Protein AF-A0A958PT67-F1 (afdb_monomer_lite)

pLDDT: mean 70.15, std 22.21, range [42.28, 98.25]

Sequence (138 aa):
MNYLVKLLKVFMGISMFLWILGCESKSDDQSYAYDYTYNGCATGRHEFSSLGGYCAGLKNHSLNNGCAEGLRQKAYEQNCGTDWSVSNVHDQYYDLASCDRRKTKTVLKSEVCNALKDSDTLCITAKDAQFASENCKY

Structure (mmCIF, N/CA/C/O backbone):
data_AF-A0A958PT67-F1
#
_entry.id   AF-A0A958PT67-F1
#
loop_
_atom_site.group_PDB
_atom_site.id
_atom_site.type_symbol
_atom_site.label_atom_id
_atom_site.label_alt_id
_atom_site.label_comp_id
_atom_site.label_asym_id
_atom_site.label_entity_id
_atom_site.label_seq_id
_atom_site.pdbx_PDB_ins_code
_atom_site.Cartn_x
_atom_site.Cartn_y
_atom_site.Cartn_z
_atom_site.occupancy
_atom_site.B_iso_or_equiv
_atom_site.auth_seq_id
_atom_site.auth_comp_id
_atom_site.auth_asym_id
_atom_site.auth_atom_id
_atom_site.pdbx_PDB_model_num
ATOM 1 N N . MET A 1 1 ? -67.312 -24.043 45.931 1.00 56.88 1 MET A N 1
ATOM 2 C CA . MET A 1 1 ? -66.820 -23.817 44.552 1.00 56.88 1 MET A CA 1
ATOM 3 C C . MET A 1 1 ? -66.091 -22.468 44.433 1.00 56.88 1 MET A C 1
ATOM 5 O O . MET A 1 1 ? -66.529 -21.643 43.657 1.00 56.88 1 MET A O 1
ATOM 9 N N . ASN A 1 2 ? -65.014 -22.195 45.192 1.00 53.53 2 ASN A N 1
ATOM 10 C CA . ASN A 1 2 ? -64.353 -20.866 45.161 1.00 53.53 2 ASN A CA 1
ATOM 11 C C . ASN A 1 2 ? -62.844 -20.887 45.501 1.00 53.53 2 ASN A C 1
ATOM 13 O O . ASN A 1 2 ? -62.318 -19.938 46.074 1.00 53.53 2 ASN A O 1
ATOM 17 N N . TYR A 1 3 ? -62.124 -21.957 45.148 1.00 52.00 3 TYR A N 1
ATOM 18 C CA . TYR A 1 3 ? -60.664 -22.030 45.362 1.00 52.00 3 TYR A CA 1
ATOM 19 C C . TYR A 1 3 ? -59.854 -22.198 44.070 1.00 52.00 3 TYR A C 1
ATOM 21 O O . TYR A 1 3 ? -58.650 -21.961 44.069 1.00 52.00 3 TYR A O 1
ATOM 29 N N . LEU A 1 4 ? -60.505 -22.509 42.944 1.00 48.88 4 LEU A N 1
ATOM 30 C CA . LEU A 1 4 ? -59.817 -22.828 41.688 1.00 48.88 4 LEU A CA 1
ATOM 31 C C . LEU A 1 4 ? -59.304 -21.597 40.913 1.00 48.88 4 LEU A C 1
ATOM 33 O O . LEU A 1 4 ? -58.508 -21.742 39.996 1.00 48.88 4 LEU A O 1
ATOM 37 N N . VAL A 1 5 ? -59.723 -20.380 41.281 1.00 50.06 5 VAL A N 1
ATOM 38 C CA . VAL A 1 5 ? -59.403 -19.152 40.519 1.00 50.06 5 VAL A CA 1
ATOM 39 C C . VAL A 1 5 ? -58.223 -18.368 41.112 1.00 50.06 5 VAL A C 1
ATOM 41 O O . VAL A 1 5 ? -57.684 -17.469 40.471 1.00 50.06 5 VAL A O 1
ATOM 44 N N . LYS A 1 6 ? -57.779 -18.696 42.335 1.00 49.44 6 LYS A N 1
ATOM 45 C CA . LYS A 1 6 ? -56.666 -17.984 42.993 1.00 49.44 6 LYS A CA 1
ATOM 46 C C . LYS A 1 6 ? -55.282 -18.541 42.650 1.00 49.44 6 LYS A C 1
ATOM 48 O O . LYS A 1 6 ? -54.307 -17.817 42.811 1.00 49.44 6 LYS A O 1
ATOM 53 N N . LEU A 1 7 ? -55.186 -19.763 42.121 1.00 50.50 7 LEU A N 1
ATOM 54 C CA . LEU A 1 7 ? -53.898 -20.360 41.739 1.00 50.50 7 LEU A CA 1
ATOM 55 C C . LEU A 1 7 ? -53.421 -19.969 40.327 1.00 50.50 7 LEU A C 1
ATOM 57 O O . LEU A 1 7 ? -52.259 -20.173 39.996 1.00 50.50 7 LEU A O 1
ATOM 61 N N . LEU A 1 8 ? -54.285 -19.360 39.507 1.00 43.44 8 LEU A N 1
ATOM 62 C CA . LEU A 1 8 ? -53.990 -19.016 38.108 1.00 43.44 8 LEU A CA 1
ATOM 63 C C . LEU A 1 8 ? -53.361 -17.619 37.923 1.00 43.44 8 LEU A C 1
ATOM 65 O O . LEU A 1 8 ? -53.264 -17.128 36.805 1.00 43.44 8 LEU A O 1
ATOM 69 N N . LYS A 1 9 ? -52.954 -16.939 39.002 1.00 45.34 9 LYS A N 1
ATOM 70 C CA . LYS A 1 9 ? -52.336 -15.597 38.924 1.00 45.34 9 LYS A CA 1
ATOM 71 C C . LYS A 1 9 ? -50.842 -15.561 39.249 1.00 45.34 9 LYS A C 1
ATOM 73 O O . LYS A 1 9 ? -50.233 -14.510 39.113 1.00 45.34 9 LYS A O 1
ATOM 78 N N . VAL A 1 10 ? -50.239 -16.686 39.639 1.00 51.28 10 VAL A N 1
ATOM 79 C CA . VAL A 1 10 ? -48.814 -16.736 40.031 1.00 51.28 10 VAL A CA 1
ATOM 80 C C . VAL A 1 10 ? -47.894 -17.134 38.865 1.00 51.28 10 VAL A C 1
ATOM 82 O O . VAL A 1 10 ? -46.702 -16.857 38.905 1.00 51.28 10 VAL A O 1
ATOM 85 N N . PHE A 1 11 ? -48.428 -17.697 37.776 1.00 47.84 11 PHE A N 1
ATOM 86 C CA . PHE A 1 11 ? -47.611 -18.159 36.643 1.00 47.84 11 PHE A CA 1
ATOM 87 C C . PHE A 1 11 ? -47.404 -17.141 35.508 1.00 47.84 11 PHE A C 1
ATOM 89 O O . PHE A 1 11 ? -46.629 -17.404 34.596 1.00 47.84 11 PHE A O 1
ATOM 96 N N . MET A 1 12 ? -48.009 -15.951 35.568 1.00 48.59 12 MET A N 1
ATOM 97 C CA . MET A 1 12 ? -47.778 -14.868 34.592 1.00 48.59 12 MET A CA 1
ATOM 98 C C . MET A 1 12 ? -46.711 -13.863 35.068 1.00 48.59 12 MET A C 1
ATOM 100 O O . MET A 1 12 ? -46.861 -12.660 34.884 1.00 48.59 12 MET A O 1
ATOM 104 N N . GLY A 1 13 ? -45.654 -14.338 35.736 1.00 48.62 13 GLY A N 1
ATOM 105 C CA . GLY A 1 13 ? -44.627 -13.478 36.345 1.00 48.62 13 GLY A CA 1
ATOM 106 C C . GLY A 1 13 ? -43.177 -13.782 35.960 1.00 48.62 13 GLY A C 1
ATOM 107 O O . GLY A 1 13 ? -42.285 -13.069 36.404 1.00 48.62 13 GLY A O 1
ATOM 108 N N . ILE A 1 14 ? -42.908 -14.822 35.164 1.00 51.44 14 ILE A N 1
ATOM 109 C CA . ILE A 1 14 ? -41.535 -15.232 34.815 1.00 51.44 14 ILE A CA 1
ATOM 110 C C . ILE A 1 14 ? -41.486 -15.636 33.338 1.00 51.44 14 ILE A C 1
ATOM 112 O O . ILE A 1 14 ? -41.311 -16.797 32.996 1.00 51.44 14 ILE A O 1
ATOM 116 N N . SER A 1 15 ? -41.715 -14.691 32.430 1.00 50.50 15 SER A N 1
ATOM 117 C CA . SER A 1 15 ? -41.444 -14.913 31.001 1.00 50.50 15 SER A CA 1
ATOM 118 C C . SER A 1 15 ? -41.164 -13.595 30.283 1.00 50.50 15 SER A C 1
ATOM 120 O O . SER A 1 15 ? -41.737 -13.303 29.237 1.00 50.50 15 SER 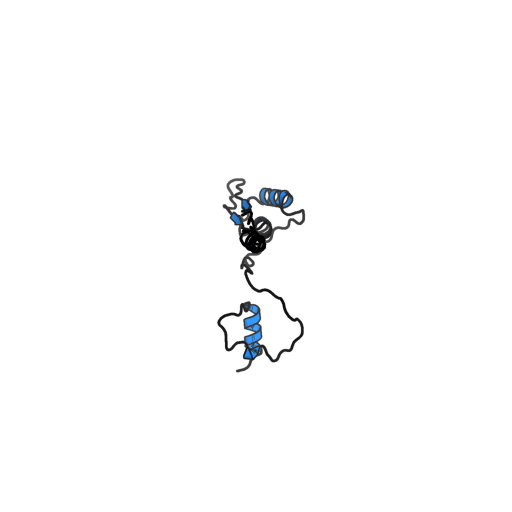A O 1
ATOM 122 N N . MET A 1 16 ? -40.323 -12.748 30.877 1.00 57.69 16 MET A N 1
ATOM 123 C CA . MET A 1 16 ? -39.883 -11.510 30.223 1.00 57.69 16 MET A CA 1
ATOM 124 C C . MET A 1 16 ? -38.458 -11.094 30.610 1.00 57.69 16 MET A C 1
ATOM 126 O O . MET A 1 16 ? -38.103 -9.925 30.560 1.00 57.69 16 MET A O 1
ATOM 130 N N . PHE A 1 17 ? -37.627 -12.065 30.981 1.00 57.50 17 PHE A N 1
ATOM 131 C CA . PHE A 1 17 ? -36.189 -11.892 31.152 1.00 57.50 17 PHE A CA 1
ATOM 132 C C . PHE A 1 17 ? -35.513 -12.969 30.320 1.00 57.50 17 PHE A C 1
ATOM 134 O O . PHE A 1 17 ? -35.444 -14.103 30.765 1.00 57.50 17 PHE A O 1
ATOM 141 N N . LEU A 1 18 ? -35.137 -12.624 29.090 1.00 52.62 18 LEU A N 1
ATOM 142 C CA . LEU A 1 18 ? -33.978 -13.120 28.333 1.00 52.62 18 LEU A CA 1
ATOM 143 C C . LEU A 1 18 ? -34.103 -12.605 26.884 1.00 52.62 18 LEU A C 1
ATOM 145 O O . LEU A 1 18 ? -34.125 -13.361 25.918 1.00 52.62 18 LEU A O 1
ATOM 149 N N . TRP A 1 19 ? -34.164 -11.280 26.715 1.00 49.31 19 TRP A N 1
ATOM 150 C CA . TRP A 1 19 ? -33.626 -10.695 25.487 1.00 49.31 19 TRP A CA 1
ATOM 151 C C . TRP A 1 19 ? -32.120 -10.698 25.674 1.00 49.31 19 TRP A C 1
ATOM 153 O O . TRP A 1 19 ? -31.528 -9.785 26.247 1.00 49.31 19 TRP A O 1
ATOM 163 N N . ILE A 1 20 ? -31.542 -11.841 25.314 1.00 57.44 20 ILE A N 1
ATOM 164 C CA . ILE A 1 20 ? -30.110 -12.024 25.187 1.00 57.44 20 ILE A CA 1
ATOM 165 C C . ILE A 1 20 ? -29.617 -10.874 24.315 1.00 57.44 20 ILE A C 1
ATOM 167 O O . ILE A 1 20 ? -30.091 -10.675 23.197 1.00 57.44 20 ILE A O 1
ATOM 171 N N . LEU A 1 21 ? -28.689 -10.111 24.885 1.00 61.56 21 LEU A N 1
ATOM 172 C CA . LEU A 1 21 ? -27.821 -9.155 24.218 1.00 61.56 21 LEU A CA 1
ATOM 173 C C . LEU A 1 21 ? -27.011 -9.896 23.142 1.00 61.56 21 LEU A C 1
ATOM 175 O O . LEU A 1 21 ? -25.837 -10.199 23.323 1.00 61.56 21 LEU A O 1
ATOM 179 N N . GLY A 1 22 ? -27.657 -10.226 22.028 1.00 57.38 22 GLY A N 1
ATOM 180 C CA . GLY A 1 22 ? -26.998 -10.614 20.795 1.00 57.38 22 GLY A CA 1
ATOM 181 C C . GLY A 1 22 ? -26.466 -9.352 20.142 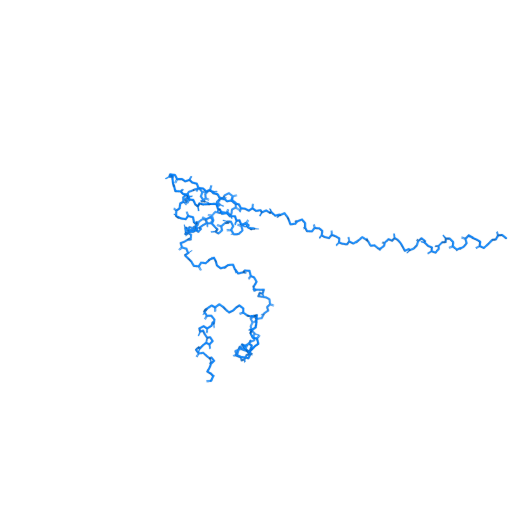1.00 57.38 22 GLY A C 1
ATOM 182 O O . GLY A 1 22 ? -27.098 -8.805 19.242 1.00 57.38 22 GLY A O 1
ATOM 183 N N . CYS A 1 23 ? -25.327 -8.858 20.627 1.00 59.28 23 CYS A N 1
ATOM 184 C CA . CYS A 1 23 ? -24.505 -7.958 19.834 1.00 59.28 23 CYS A CA 1
ATOM 185 C C . CYS A 1 23 ? -23.936 -8.811 18.693 1.00 59.28 23 CYS A C 1
ATOM 187 O O . CYS A 1 23 ? -22.868 -9.406 18.812 1.00 59.28 23 CYS A O 1
ATOM 189 N N . GLU A 1 24 ? -24.721 -8.976 17.628 1.00 53.19 24 GLU A N 1
ATOM 190 C CA . GLU A 1 24 ? -24.246 -9.529 16.369 1.00 53.19 24 GLU A CA 1
ATOM 191 C C . GLU A 1 24 ? -23.336 -8.466 15.764 1.00 53.19 24 GLU A C 1
ATOM 193 O O . GLU A 1 24 ? -23.775 -7.571 15.040 1.00 53.19 24 GLU A O 1
ATOM 198 N N . SER A 1 25 ? -22.062 -8.516 16.148 1.00 57.00 25 SER A N 1
ATOM 199 C CA . SER A 1 25 ? -20.998 -7.828 15.439 1.00 57.00 25 SER A CA 1
ATOM 200 C C . SER A 1 25 ? -20.992 -8.403 14.030 1.00 57.00 25 SER A C 1
ATOM 202 O O . SER A 1 25 ? -20.349 -9.418 13.776 1.00 57.00 25 SER A O 1
ATOM 204 N N . LYS A 1 26 ? -21.753 -7.789 13.120 1.00 53.81 26 LYS A N 1
ATOM 205 C CA . LYS A 1 26 ? -21.518 -7.932 11.689 1.00 53.81 26 LYS A CA 1
ATOM 206 C C . LYS A 1 26 ? -20.108 -7.402 11.468 1.00 53.81 26 LYS A C 1
ATOM 208 O O . LYS A 1 26 ? -19.897 -6.196 11.374 1.00 53.81 26 LYS A O 1
ATOM 213 N N . SER A 1 27 ? -19.129 -8.301 11.524 1.00 57.75 27 SER A N 1
ATOM 214 C CA . SER A 1 27 ? -17.834 -8.061 10.921 1.00 57.75 27 SER A CA 1
ATOM 215 C C . SER A 1 27 ? -18.130 -7.959 9.437 1.00 57.75 27 SER A C 1
ATOM 217 O O . SER A 1 27 ? -18.229 -8.965 8.737 1.00 57.75 27 SER A O 1
ATOM 219 N N . ASP A 1 28 ? -18.399 -6.739 8.979 1.00 59.72 28 ASP A N 1
ATOM 220 C CA . ASP A 1 28 ? -18.290 -6.436 7.569 1.00 59.72 28 ASP A CA 1
ATOM 221 C C . ASP A 1 28 ? -16.831 -6.743 7.231 1.00 59.72 28 ASP A C 1
ATOM 223 O O . ASP A 1 28 ? -15.940 -5.949 7.539 1.00 59.72 28 ASP A O 1
ATOM 227 N N . ASP A 1 29 ? -16.586 -7.942 6.697 1.00 68.62 29 ASP A N 1
ATOM 228 C CA . ASP A 1 29 ? -15.303 -8.375 6.149 1.00 68.62 29 ASP A CA 1
ATOM 229 C C . ASP A 1 29 ? -15.025 -7.513 4.911 1.00 68.62 29 ASP A C 1
ATOM 231 O O . ASP A 1 29 ? -15.115 -7.945 3.760 1.00 68.62 29 ASP A O 1
ATOM 235 N N . GLN A 1 30 ? -14.750 -6.230 5.143 1.00 72.62 30 GLN A N 1
ATOM 236 C CA . GLN A 1 30 ? -14.288 -5.308 4.128 1.00 72.62 30 GLN A CA 1
ATOM 237 C C . GLN A 1 30 ? -12.853 -5.701 3.808 1.00 72.62 30 GLN A C 1
ATOM 239 O O . GLN A 1 30 ? -11.894 -5.266 4.443 1.00 72.62 30 GLN A O 1
ATOM 244 N N . SER A 1 31 ? -12.728 -6.586 2.826 1.00 86.19 31 SER A N 1
ATOM 245 C CA . SER A 1 31 ? -11.456 -6.885 2.193 1.00 86.19 31 SER A CA 1
ATOM 246 C C . SER A 1 31 ? -11.124 -5.768 1.206 1.00 86.19 31 SER A C 1
ATOM 248 O O . SER A 1 31 ? -11.924 -5.395 0.348 1.00 86.19 31 SER A O 1
ATOM 250 N N . TYR A 1 32 ? -9.928 -5.209 1.346 1.00 94.88 32 TYR A N 1
ATOM 251 C CA . TYR A 1 32 ? -9.379 -4.226 0.423 1.00 94.88 32 TYR A CA 1
ATOM 252 C C . TYR A 1 32 ? -8.370 -4.932 -0.464 1.00 94.88 32 TYR A C 1
ATOM 254 O O . TYR A 1 32 ? -7.481 -5.613 0.041 1.00 94.88 32 TYR A O 1
ATOM 262 N N . ALA A 1 33 ? -8.476 -4.771 -1.776 1.00 96.75 33 ALA A N 1
ATOM 263 C CA . ALA A 1 33 ? -7.573 -5.433 -2.703 1.00 96.75 33 ALA A CA 1
ATOM 264 C C . ALA A 1 33 ? -7.213 -4.530 -3.876 1.00 96.75 33 ALA A C 1
ATOM 266 O O . ALA A 1 33 ? -8.005 -3.678 -4.282 1.00 96.75 33 ALA A O 1
ATOM 267 N N . TYR A 1 34 ? -6.028 -4.740 -4.442 1.00 97.81 34 TYR A N 1
ATOM 268 C CA . TYR A 1 34 ? -5.642 -4.122 -5.703 1.00 97.81 34 TYR A CA 1
ATOM 269 C C . TYR A 1 34 ? -4.703 -5.022 -6.508 1.00 97.81 34 TYR A C 1
ATOM 271 O O . TYR A 1 34 ? -3.975 -5.845 -5.958 1.00 97.81 34 TYR A O 1
ATOM 279 N N . ASP A 1 35 ? -4.725 -4.831 -7.823 1.00 98.19 35 ASP A N 1
ATOM 280 C CA . ASP A 1 35 ? -3.767 -5.391 -8.773 1.00 98.19 35 ASP A CA 1
ATOM 281 C C . ASP A 1 35 ? -3.644 -4.403 -9.938 1.00 98.19 35 ASP A C 1
ATOM 283 O O . ASP A 1 35 ? -4.586 -4.218 -10.714 1.00 98.19 35 ASP A O 1
ATOM 287 N N . TYR A 1 36 ? -2.520 -3.690 -10.012 1.00 98.19 36 TYR A N 1
ATOM 288 C CA . TYR A 1 36 ? -2.289 -2.678 -11.035 1.00 98.19 36 TYR A CA 1
ATOM 289 C C . TYR A 1 36 ? -1.213 -3.133 -12.006 1.00 98.19 36 TYR A C 1
ATOM 291 O O . TYR A 1 36 ? -0.141 -3.591 -11.614 1.00 98.19 36 TYR A O 1
ATOM 299 N N . THR A 1 37 ? -1.467 -2.904 -13.291 1.00 98.25 37 THR A N 1
ATOM 300 C CA . THR A 1 37 ? -0.485 -3.101 -14.356 1.00 98.25 37 THR A CA 1
ATOM 301 C C . THR A 1 37 ? -0.365 -1.829 -15.182 1.00 98.25 37 THR A C 1
ATOM 303 O O . THR A 1 37 ? -1.365 -1.264 -15.621 1.00 98.25 37 THR A O 1
ATOM 306 N N . TYR A 1 38 ? 0.866 -1.374 -15.404 1.00 96.88 38 TYR A N 1
ATOM 307 C CA . TYR A 1 38 ? 1.162 -0.212 -16.237 1.00 96.88 38 TYR A CA 1
ATOM 308 C C . TYR A 1 38 ? 2.407 -0.476 -17.083 1.00 96.88 38 TYR A C 1
ATOM 310 O O . TYR A 1 38 ? 3.454 -0.828 -16.547 1.00 96.88 38 TYR A O 1
ATOM 318 N N . ASN A 1 39 ? 2.293 -0.319 -18.406 1.00 96.69 39 ASN A N 1
ATOM 319 C CA . ASN A 1 39 ? 3.377 -0.556 -19.371 1.00 96.69 39 ASN A CA 1
ATOM 320 C C . ASN A 1 39 ? 4.084 -1.917 -19.202 1.00 96.69 39 ASN A C 1
ATOM 322 O O . ASN A 1 39 ? 5.303 -2.008 -19.303 1.00 96.69 39 ASN A O 1
ATOM 326 N N . GLY A 1 40 ? 3.323 -2.975 -18.906 1.00 96.94 40 GLY A N 1
ATOM 327 C CA . GLY A 1 40 ? 3.866 -4.322 -18.687 1.00 96.94 40 GLY A CA 1
ATOM 328 C C . GLY A 1 40 ? 4.524 -4.548 -17.318 1.00 96.94 40 GLY A C 1
ATOM 329 O O . GLY A 1 40 ? 4.978 -5.653 -17.050 1.00 96.94 40 GLY A O 1
ATOM 330 N N . CYS A 1 41 ? 4.550 -3.541 -16.441 1.00 97.56 41 CYS A N 1
ATOM 331 C CA . CYS A 1 41 ? 4.996 -3.653 -15.052 1.00 97.56 41 CYS A CA 1
ATOM 332 C C . CYS A 1 41 ? 3.774 -3.876 -14.149 1.00 97.56 41 CYS A C 1
ATOM 334 O O . CYS A 1 41 ? 2.875 -3.028 -14.129 1.00 97.56 41 CYS A O 1
ATOM 336 N N . ALA A 1 42 ? 3.734 -4.986 -13.411 1.00 98.00 42 ALA A N 1
ATOM 337 C CA . ALA A 1 42 ? 2.625 -5.343 -12.527 1.00 98.00 42 ALA A CA 1
ATOM 338 C C . ALA A 1 42 ? 3.014 -5.239 -11.045 1.00 98.00 42 ALA A C 1
ATOM 340 O O . ALA A 1 42 ? 4.096 -5.666 -10.636 1.00 98.00 42 ALA A O 1
ATOM 341 N N . THR A 1 43 ? 2.106 -4.715 -10.221 1.00 97.44 43 THR A N 1
ATOM 342 C CA . THR A 1 43 ? 2.268 -4.716 -8.759 1.00 97.44 43 THR A CA 1
ATOM 343 C C . THR A 1 43 ? 2.083 -6.105 -8.161 1.00 97.44 43 THR A C 1
ATOM 345 O O . THR A 1 43 ? 2.598 -6.366 -7.079 1.00 97.44 43 THR A O 1
ATOM 348 N N . GLY A 1 44 ? 1.341 -6.976 -8.851 1.00 97.62 44 GLY A N 1
ATOM 349 C CA . GLY A 1 44 ? 0.768 -8.191 -8.282 1.00 97.62 44 GLY A CA 1
ATOM 350 C C . GLY A 1 44 ? -0.526 -7.898 -7.520 1.00 97.62 44 GLY A C 1
ATOM 351 O O . GLY A 1 44 ? -0.835 -6.738 -7.221 1.00 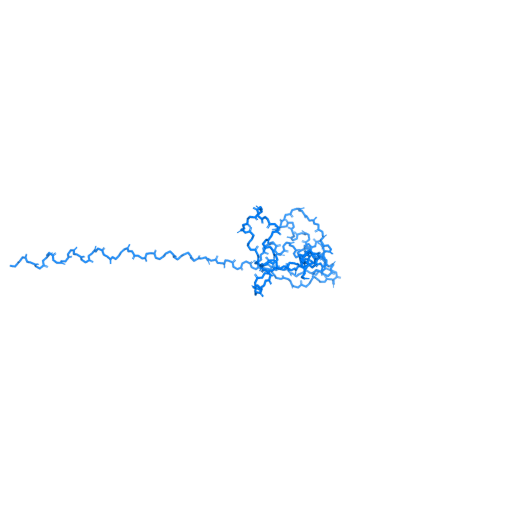97.62 44 GLY A O 1
ATOM 352 N N . ARG A 1 45 ? -1.267 -8.968 -7.214 1.00 97.50 45 ARG A N 1
ATOM 353 C CA . ARG A 1 45 ? -2.492 -8.919 -6.416 1.00 97.50 45 ARG A CA 1
ATOM 354 C C . ARG A 1 45 ? -2.152 -8.863 -4.931 1.00 97.50 45 ARG A C 1
ATOM 356 O O . ARG A 1 45 ? -1.520 -9.780 -4.413 1.00 97.50 45 ARG A O 1
ATOM 363 N N . HIS A 1 46 ? -2.637 -7.825 -4.261 1.00 96.50 46 HIS A N 1
ATOM 364 C CA . HIS A 1 46 ? -2.494 -7.631 -2.819 1.00 96.50 46 HIS A CA 1
ATOM 365 C C . HIS A 1 46 ? -3.867 -7.526 -2.169 1.00 96.50 46 HIS A C 1
ATOM 367 O O . HIS A 1 46 ? -4.745 -6.846 -2.700 1.00 96.50 46 HIS A O 1
ATOM 373 N N . GLU A 1 47 ? -4.042 -8.182 -1.024 1.00 96.12 47 GLU A N 1
ATOM 374 C CA . GLU A 1 47 ? -5.287 -8.202 -0.253 1.00 96.12 47 GLU A CA 1
ATOM 375 C C . GLU A 1 47 ? -5.004 -7.833 1.205 1.00 96.12 47 GLU A C 1
ATOM 377 O O . GLU A 1 47 ? -4.006 -8.257 1.787 1.00 96.12 47 GLU A O 1
ATOM 382 N N . PHE A 1 48 ? -5.887 -7.034 1.794 1.00 93.44 48 PHE A N 1
ATOM 383 C CA . PHE A 1 48 ? -5.742 -6.497 3.138 1.00 93.44 48 PHE A CA 1
ATOM 384 C C . PHE A 1 48 ? -7.069 -6.584 3.883 1.00 93.44 48 PHE A C 1
ATOM 386 O O . PHE A 1 48 ? -8.130 -6.280 3.340 1.00 93.44 48 PHE A O 1
ATOM 393 N N . SER A 1 49 ? -6.993 -6.927 5.165 1.00 89.94 49 SER A N 1
ATOM 394 C CA . SER A 1 49 ? -8.133 -6.954 6.089 1.00 89.94 49 SER A CA 1
ATOM 395 C C . SER A 1 49 ? -8.488 -5.579 6.662 1.00 89.94 49 SER A C 1
ATOM 397 O O . SER A 1 49 ? -9.443 -5.447 7.421 1.00 89.94 49 SER A O 1
ATOM 399 N N . SER A 1 50 ? -7.696 -4.546 6.359 1.00 90.56 50 SER A N 1
ATOM 400 C CA . SER A 1 50 ? -7.908 -3.199 6.883 1.00 90.56 50 SER A CA 1
ATOM 401 C C . SER A 1 50 ? -7.506 -2.126 5.882 1.00 90.56 50 SER A C 1
ATOM 403 O O . SER A 1 50 ? -6.546 -2.285 5.121 1.00 90.56 50 SER A O 1
ATOM 405 N N . LEU A 1 51 ? -8.197 -0.986 5.957 1.00 93.19 51 LEU A N 1
ATOM 406 C CA . LEU A 1 51 ? -7.878 0.195 5.160 1.00 93.19 51 LEU A CA 1
ATOM 407 C C . LEU A 1 51 ? -6.443 0.675 5.423 1.00 93.19 51 LEU A C 1
ATOM 409 O O . LEU A 1 51 ? -5.727 1.015 4.490 1.00 93.19 51 LEU A O 1
ATOM 413 N N . GLY A 1 52 ? -5.988 0.641 6.681 1.00 93.56 52 GLY A N 1
ATOM 414 C CA . GLY A 1 52 ? -4.617 1.014 7.039 1.00 93.56 52 GLY A CA 1
ATOM 415 C C . GLY A 1 52 ? -3.566 0.147 6.337 1.00 93.56 52 GLY A C 1
ATOM 416 O O . GLY A 1 52 ? -2.604 0.682 5.785 1.00 93.56 52 GLY A O 1
ATOM 417 N N . GLY A 1 53 ? -3.784 -1.173 6.294 1.00 93.50 53 GLY A N 1
ATOM 418 C CA . GLY A 1 53 ? -2.927 -2.108 5.561 1.00 93.50 53 GLY A CA 1
ATOM 419 C C . GLY A 1 53 ? -2.923 -1.835 4.058 1.00 93.50 53 GLY A C 1
ATOM 420 O O . GLY A 1 53 ? -1.854 -1.742 3.461 1.00 93.50 53 GLY A O 1
ATOM 421 N N . TYR A 1 54 ? -4.099 -1.609 3.471 1.00 96.56 54 TYR A N 1
ATOM 422 C CA . TYR A 1 54 ? -4.242 -1.244 2.060 1.00 96.56 54 TYR A CA 1
ATOM 423 C C . TYR A 1 54 ? -3.481 0.041 1.709 1.00 96.56 54 TYR A C 1
ATOM 425 O O . TYR A 1 54 ? -2.678 0.064 0.777 1.00 96.56 54 TYR A O 1
ATOM 433 N N . CYS A 1 55 ? -3.667 1.097 2.499 1.00 97.00 55 CYS A N 1
ATOM 434 C CA . CYS A 1 55 ? -3.016 2.387 2.305 1.00 97.00 55 CYS A CA 1
ATOM 435 C C . CYS A 1 55 ? -1.488 2.302 2.452 1.00 97.00 55 CYS A C 1
ATOM 437 O O . CYS A 1 55 ? -0.757 2.907 1.664 1.00 97.00 55 CYS A O 1
ATOM 439 N N . ALA A 1 56 ? -0.991 1.526 3.421 1.00 95.75 56 ALA A N 1
ATOM 440 C CA . ALA A 1 56 ? 0.439 1.259 3.574 1.00 95.75 56 ALA A CA 1
ATOM 441 C C . ALA A 1 56 ? 0.993 0.436 2.399 1.00 95.75 56 ALA A C 1
ATOM 443 O O . ALA A 1 56 ? 2.056 0.759 1.864 1.00 95.75 56 ALA A O 1
ATOM 444 N N . GLY A 1 57 ? 0.244 -0.576 1.955 1.00 95.88 57 GLY A N 1
ATOM 445 C CA . GLY A 1 57 ? 0.570 -1.399 0.795 1.00 95.88 57 GLY A CA 1
ATOM 446 C C . GLY A 1 57 ? 0.727 -0.564 -0.471 1.00 95.88 57 GLY A C 1
ATOM 447 O O . GLY A 1 57 ? 1.743 -0.678 -1.152 1.00 95.88 57 GLY A O 1
ATOM 448 N N . LEU A 1 58 ? -0.197 0.369 -0.728 1.00 97.62 58 LEU A N 1
ATOM 449 C CA . LEU A 1 58 ? -0.108 1.288 -1.864 1.00 97.62 58 LEU A CA 1
ATOM 450 C C . LEU A 1 58 ? 1.176 2.128 -1.851 1.00 97.62 58 LEU A C 1
ATOM 452 O O . LEU A 1 58 ? 1.766 2.310 -2.914 1.00 97.62 58 LEU A O 1
ATOM 456 N N . LYS A 1 59 ? 1.643 2.621 -0.693 1.00 96.75 59 LYS A N 1
ATOM 457 C CA . LYS A 1 59 ? 2.882 3.423 -0.592 1.00 96.75 59 LYS A CA 1
ATOM 458 C C . LYS A 1 59 ? 4.162 2.587 -0.729 1.00 96.75 59 LYS A C 1
ATOM 460 O O . LYS A 1 59 ? 5.206 3.136 -1.085 1.00 96.75 59 LYS A O 1
ATOM 465 N N . ASN A 1 60 ? 4.105 1.279 -0.470 1.00 95.94 60 ASN A N 1
ATOM 466 C CA . ASN A 1 60 ? 5.283 0.416 -0.395 1.00 95.94 60 ASN A CA 1
ATOM 467 C C . ASN A 1 60 ? 5.889 0.125 -1.777 1.00 95.94 60 ASN A C 1
ATOM 469 O O . ASN A 1 60 ? 5.350 -0.653 -2.560 1.00 95.94 60 ASN A O 1
ATOM 473 N N . HIS A 1 61 ? 7.041 0.723 -2.083 1.00 95.00 61 HIS A N 1
ATOM 474 C CA . HIS A 1 61 ? 7.687 0.553 -3.386 1.00 95.00 61 HIS A CA 1
ATOM 475 C C . HIS A 1 61 ? 8.108 -0.899 -3.648 1.00 95.00 61 HIS A C 1
ATOM 477 O O . HIS A 1 61 ? 7.899 -1.410 -4.746 1.00 95.00 61 HIS A O 1
ATOM 483 N N . SER A 1 62 ? 8.652 -1.572 -2.628 1.00 94.44 62 SER A N 1
ATOM 484 C CA . SER A 1 62 ? 9.147 -2.947 -2.736 1.00 94.44 62 SER A CA 1
ATOM 485 C C . SER A 1 62 ? 8.010 -3.946 -2.936 1.00 94.44 62 SER A C 1
ATOM 487 O O . SER A 1 62 ? 8.115 -4.807 -3.801 1.00 94.44 62 SER A O 1
ATOM 489 N N . LEU A 1 63 ? 6.911 -3.809 -2.183 1.00 95.44 63 LEU A N 1
ATOM 490 C CA . LEU A 1 63 ? 5.723 -4.666 -2.308 1.00 95.44 63 LEU A CA 1
ATOM 491 C C . LEU A 1 63 ? 5.118 -4.597 -3.716 1.00 95.44 63 LEU A C 1
ATOM 493 O O . LEU A 1 63 ? 4.582 -5.573 -4.226 1.00 95.44 63 LEU A O 1
ATOM 497 N N . ASN A 1 64 ? 5.223 -3.427 -4.344 1.00 96.56 64 ASN A N 1
ATOM 498 C CA . ASN A 1 64 ? 4.661 -3.148 -5.657 1.00 96.56 64 ASN A CA 1
ATOM 499 C C . ASN A 1 64 ? 5.658 -3.336 -6.807 1.00 96.56 64 ASN A C 1
ATOM 501 O O . ASN A 1 64 ? 5.362 -2.902 -7.919 1.00 96.56 64 ASN A O 1
ATOM 505 N N . ASN A 1 65 ? 6.831 -3.930 -6.559 1.00 95.19 65 ASN A N 1
ATOM 506 C CA . ASN A 1 65 ? 7.898 -4.134 -7.551 1.00 95.19 65 ASN A CA 1
ATOM 507 C C . ASN A 1 65 ? 8.355 -2.837 -8.251 1.00 95.19 65 ASN A C 1
ATOM 509 O O . ASN A 1 65 ? 8.779 -2.856 -9.403 1.00 95.19 65 ASN A O 1
ATOM 513 N N . GLY A 1 66 ? 8.192 -1.686 -7.593 1.00 94.88 66 GLY A N 1
ATOM 514 C CA . GLY A 1 66 ? 8.396 -0.368 -8.194 1.00 94.88 66 GLY A CA 1
ATOM 515 C C . GLY A 1 66 ? 7.436 -0.015 -9.339 1.00 94.88 66 GLY A C 1
ATOM 516 O O . GLY A 1 66 ? 7.633 0.983 -10.028 1.00 94.88 66 GLY A O 1
ATOM 517 N N . CYS A 1 67 ? 6.371 -0.793 -9.540 1.00 97.25 67 CYS A N 1
ATOM 518 C CA . CYS A 1 67 ? 5.427 -0.629 -10.637 1.00 97.25 67 CYS A CA 1
ATOM 519 C C . CYS A 1 67 ? 4.274 0.331 -10.304 1.00 97.25 67 CYS A C 1
ATOM 521 O O . CYS A 1 67 ? 3.949 0.603 -9.142 1.00 97.25 67 CYS A O 1
ATOM 523 N N . ALA A 1 68 ? 3.622 0.810 -11.370 1.00 97.50 68 ALA A N 1
ATOM 524 C CA . ALA A 1 68 ? 2.310 1.461 -11.357 1.00 97.50 68 ALA A CA 1
ATOM 525 C C . ALA A 1 68 ? 2.133 2.597 -10.324 1.00 97.50 68 ALA A C 1
ATOM 527 O O . ALA A 1 68 ? 1.045 2.778 -9.780 1.00 97.50 68 ALA A O 1
ATOM 528 N N . GLU A 1 69 ? 3.180 3.383 -10.054 1.00 97.25 69 GLU A N 1
ATOM 529 C CA . GLU A 1 69 ? 3.168 4.403 -8.994 1.00 97.25 69 GLU A CA 1
ATOM 530 C C . GLU A 1 69 ? 2.037 5.421 -9.137 1.00 97.25 69 GLU A C 1
ATOM 532 O O . GLU A 1 69 ? 1.304 5.651 -8.181 1.00 97.25 69 GLU A O 1
ATOM 537 N N . GLY A 1 70 ? 1.823 5.958 -10.340 1.00 97.62 70 GLY A N 1
ATOM 538 C CA . GLY A 1 70 ? 0.743 6.919 -10.572 1.00 97.62 70 GLY A CA 1
ATOM 539 C C . GLY A 1 70 ? -0.660 6.332 -10.367 1.00 97.62 70 GLY A C 1
ATOM 540 O O . GLY A 1 70 ? -1.567 7.052 -9.954 1.00 97.62 70 GLY A O 1
ATOM 541 N N . LEU A 1 71 ? -0.859 5.031 -10.621 1.00 98.25 71 LEU A N 1
ATOM 542 C CA . LEU A 1 71 ? -2.134 4.359 -10.337 1.00 98.25 71 LEU A CA 1
ATOM 543 C C . LEU A 1 71 ? -2.312 4.150 -8.831 1.00 98.25 71 LEU A C 1
ATOM 545 O O . LEU A 1 71 ? -3.384 4.432 -8.299 1.00 98.25 71 LEU A O 1
ATOM 549 N N . ARG A 1 72 ? -1.245 3.737 -8.137 1.00 98.00 72 ARG A N 1
ATOM 550 C CA . ARG A 1 72 ? -1.245 3.582 -6.677 1.00 98.00 72 ARG A CA 1
ATOM 551 C C . ARG A 1 72 ? -1.495 4.904 -5.960 1.00 98.00 72 ARG A C 1
ATOM 553 O O . ARG A 1 72 ? -2.298 4.933 -5.035 1.00 98.00 72 ARG A O 1
ATOM 560 N N . GLN A 1 73 ? -0.878 5.992 -6.418 1.00 98.25 73 GLN A N 1
ATOM 561 C CA . GLN A 1 73 ? -1.104 7.330 -5.877 1.00 98.25 73 GLN A CA 1
ATOM 562 C C . GLN A 1 73 ? -2.570 7.747 -6.018 1.00 98.25 73 GLN A C 1
ATOM 564 O O . GLN A 1 73 ? -3.183 8.150 -5.037 1.00 98.25 73 GLN A O 1
ATOM 569 N N . LYS A 1 74 ? -3.167 7.594 -7.207 1.00 98.19 74 LYS A N 1
ATOM 570 C CA . LYS A 1 74 ? -4.590 7.915 -7.411 1.00 98.19 74 LYS A CA 1
ATOM 571 C C . LYS A 1 74 ? -5.501 7.080 -6.513 1.00 98.19 74 LYS A C 1
ATOM 573 O O . LYS A 1 74 ? -6.443 7.608 -5.932 1.00 98.19 74 LYS A O 1
ATOM 578 N N . ALA A 1 75 ? -5.211 5.787 -6.374 1.00 97.75 75 ALA A N 1
ATOM 579 C CA . ALA A 1 75 ? -5.956 4.909 -5.479 1.00 97.75 75 ALA A CA 1
ATOM 580 C C . ALA A 1 75 ? -5.810 5.329 -4.007 1.00 97.75 75 ALA A C 1
ATOM 582 O O . ALA A 1 75 ? -6.773 5.248 -3.244 1.00 97.75 75 ALA A O 1
ATOM 583 N N . TYR A 1 76 ? -4.630 5.812 -3.619 1.00 98.25 76 TYR A N 1
ATOM 584 C CA . TYR A 1 76 ? -4.374 6.349 -2.290 1.00 98.25 76 TYR A CA 1
ATOM 585 C C . TYR A 1 76 ? -5.158 7.644 -2.050 1.00 98.25 76 TYR A C 1
ATOM 587 O O . TYR A 1 76 ? -5.845 7.767 -1.043 1.00 98.25 76 TYR A O 1
ATOM 595 N N . GLU A 1 77 ? -5.138 8.578 -2.998 1.00 97.88 77 GLU A N 1
ATOM 596 C CA . GLU A 1 77 ? -5.885 9.840 -2.917 1.00 97.88 77 GLU A CA 1
ATOM 597 C C . GLU A 1 77 ? -7.397 9.625 -2.776 1.00 97.88 77 GLU A C 1
ATOM 599 O O . GLU A 1 77 ? -8.069 10.371 -2.068 1.00 97.88 77 GLU A O 1
ATOM 604 N N . GLN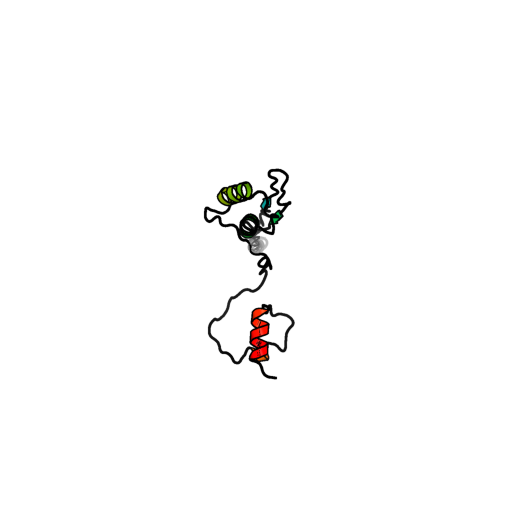 A 1 78 ? -7.929 8.570 -3.399 1.00 97.56 78 GLN A N 1
ATOM 605 C CA . GLN A 1 78 ? -9.350 8.225 -3.333 1.00 97.56 78 GLN A CA 1
ATOM 606 C C . GLN A 1 78 ? -9.777 7.587 -2.007 1.00 97.56 78 GLN A C 1
ATOM 608 O O . GLN A 1 78 ? -10.919 7.771 -1.595 1.00 97.56 78 GLN A O 1
ATOM 613 N N . ASN A 1 79 ? -8.897 6.819 -1.359 1.00 96.19 79 ASN A N 1
ATOM 614 C CA . ASN A 1 79 ? -9.286 5.945 -0.244 1.00 96.19 79 ASN A CA 1
ATOM 615 C C . ASN A 1 79 ? -8.587 6.269 1.085 1.00 96.19 79 ASN A C 1
ATOM 617 O O . ASN A 1 79 ? -9.077 5.878 2.140 1.00 96.19 79 ASN A O 1
ATOM 621 N N . CYS A 1 80 ? -7.444 6.952 1.047 1.00 96.69 80 CYS A N 1
ATOM 622 C CA . CYS A 1 80 ? -6.526 7.082 2.178 1.00 96.69 80 CYS A CA 1
ATOM 623 C C . CYS A 1 80 ? -6.261 8.539 2.580 1.00 96.69 80 CYS A C 1
ATOM 625 O O . CYS A 1 80 ? -6.155 8.823 3.771 1.00 96.69 80 CYS A O 1
ATOM 627 N N . GLY A 1 81 ? -6.158 9.461 1.615 1.00 95.69 81 GLY A N 1
ATOM 628 C CA . GLY A 1 81 ? -5.909 10.885 1.873 1.00 95.69 81 GLY A CA 1
ATOM 629 C C . GLY A 1 81 ? -4.895 11.513 0.915 1.00 95.69 81 GLY A C 1
ATOM 630 O O . GLY A 1 81 ? -4.555 10.940 -0.112 1.00 95.69 81 GLY A O 1
ATOM 631 N N . THR A 1 82 ? -4.395 12.705 1.243 1.00 95.75 82 THR A N 1
ATOM 632 C CA . THR A 1 82 ? -3.531 13.509 0.351 1.00 95.75 82 THR A CA 1
ATOM 633 C C . THR A 1 82 ? -2.041 13.480 0.716 1.00 95.75 82 THR A C 1
ATOM 635 O O . THR A 1 82 ? -1.226 14.112 0.049 1.00 95.75 82 THR A O 1
ATOM 638 N N . ASP A 1 83 ? -1.652 12.734 1.750 1.00 95.56 83 ASP A N 1
ATOM 639 C CA . ASP A 1 83 ? -0.284 12.620 2.275 1.00 95.56 83 ASP A CA 1
ATOM 640 C C . ASP A 1 83 ? 0.555 11.550 1.538 1.00 95.56 83 ASP A C 1
ATOM 642 O O . ASP A 1 83 ? 1.225 10.697 2.139 1.00 95.56 83 ASP A O 1
ATOM 646 N N . TRP A 1 84 ? 0.500 11.556 0.205 1.00 95.94 84 TRP A N 1
ATOM 647 C CA . TRP A 1 84 ? 1.226 10.583 -0.604 1.00 95.94 84 TRP A CA 1
ATOM 648 C C . TRP A 1 84 ? 2.742 10.777 -0.497 1.00 95.94 84 TRP A C 1
ATOM 650 O O . TRP A 1 84 ? 3.287 11.844 -0.774 1.00 95.94 84 TRP A O 1
ATOM 660 N N . SER A 1 85 ? 3.434 9.704 -0.128 1.00 94.75 85 SER A N 1
ATOM 661 C CA . SER A 1 85 ? 4.881 9.583 -0.257 1.00 94.75 85 SER A CA 1
ATOM 662 C C . SER A 1 85 ? 5.233 8.112 -0.423 1.00 94.75 85 SER A C 1
ATOM 664 O O . SER A 1 85 ? 4.687 7.246 0.262 1.00 94.75 85 SER A O 1
ATOM 666 N N . VAL A 1 86 ? 6.122 7.817 -1.365 1.00 91.50 86 VAL A N 1
ATOM 667 C CA . VAL A 1 86 ? 6.574 6.447 -1.602 1.00 91.50 86 VAL A CA 1
ATOM 668 C C . VAL A 1 86 ? 7.480 6.016 -0.454 1.00 91.50 86 VAL A C 1
ATOM 670 O O . VAL A 1 86 ? 8.471 6.679 -0.149 1.00 91.50 86 VAL A O 1
ATOM 673 N N . SER A 1 87 ? 7.163 4.885 0.171 1.00 88.75 87 SER A N 1
ATOM 674 C CA . SER A 1 87 ? 8.023 4.278 1.180 1.00 88.75 87 SER A CA 1
ATOM 675 C C . SER A 1 87 ? 8.932 3.248 0.511 1.00 88.75 87 SER A C 1
ATOM 677 O O . SER A 1 87 ? 8.471 2.191 0.078 1.00 88.75 87 SER A O 1
ATOM 679 N N . ASN A 1 88 ? 10.236 3.525 0.477 1.00 79.31 88 ASN A N 1
ATOM 680 C CA . ASN A 1 88 ? 11.268 2.582 0.020 1.00 79.31 88 ASN A CA 1
ATOM 681 C C . ASN A 1 88 ? 11.680 1.589 1.118 1.00 79.31 88 ASN A C 1
ATOM 683 O O . ASN A 1 88 ? 12.784 1.050 1.107 1.00 79.31 88 ASN A O 1
ATOM 687 N N . VAL A 1 89 ? 10.823 1.398 2.121 1.00 64.81 89 VAL A N 1
ATOM 688 C CA . VAL A 1 89 ? 11.170 0.635 3.313 1.00 64.81 89 VAL A CA 1
ATOM 689 C C . VAL A 1 89 ? 11.135 -0.849 2.965 1.00 64.81 89 VAL A C 1
ATOM 691 O O . VAL A 1 89 ? 10.070 -1.442 2.824 1.00 64.81 89 VAL A O 1
ATOM 694 N N . HIS A 1 90 ? 12.324 -1.433 2.837 1.00 52.12 90 HIS A N 1
ATOM 695 C CA . HIS A 1 90 ? 12.543 -2.872 2.684 1.00 52.12 90 HIS A CA 1
ATOM 696 C C . HIS A 1 90 ? 12.218 -3.666 3.972 1.00 52.12 90 HIS A C 1
ATOM 698 O O . HIS A 1 90 ? 12.140 -4.884 3.923 1.00 52.12 90 HIS A O 1
ATOM 704 N N . ASP A 1 91 ? 11.958 -2.996 5.104 1.00 48.84 91 ASP A N 1
ATOM 705 C CA . ASP A 1 91 ? 12.085 -3.607 6.439 1.00 48.84 91 ASP A CA 1
ATOM 706 C C . ASP A 1 91 ? 10.897 -3.458 7.410 1.00 48.84 91 ASP A C 1
ATOM 708 O O . ASP A 1 91 ? 11.037 -3.766 8.592 1.00 48.84 91 ASP A O 1
ATOM 712 N N . GLN A 1 92 ? 9.715 -2.991 6.997 1.00 47.03 92 GLN A N 1
ATOM 713 C CA . GLN A 1 92 ? 8.627 -2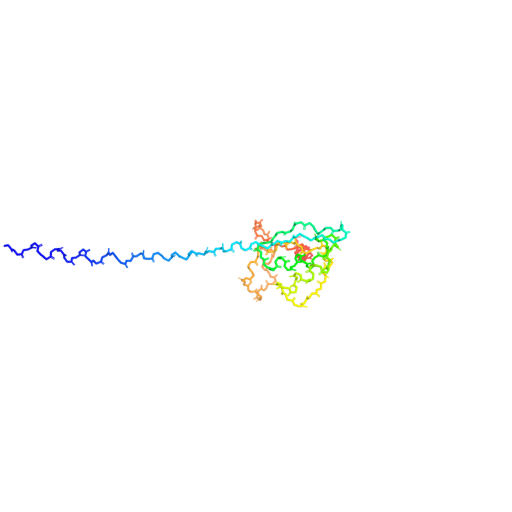.753 7.969 1.00 47.03 92 GLN A CA 1
ATOM 714 C C . GLN A 1 92 ? 7.267 -3.295 7.550 1.00 47.03 92 GLN A C 1
ATOM 716 O O . GLN A 1 92 ? 6.261 -2.593 7.592 1.00 47.03 92 GLN A O 1
ATOM 721 N N . TYR A 1 93 ? 7.230 -4.584 7.224 1.00 49.62 93 TYR A N 1
ATOM 722 C CA . TYR A 1 93 ? 6.000 -5.366 7.310 1.00 49.62 93 TYR A CA 1
ATOM 723 C C . TYR A 1 93 ? 6.223 -6.583 8.215 1.00 49.62 93 TYR A C 1
ATOM 725 O O . TYR A 1 93 ? 6.145 -7.728 7.788 1.00 49.62 93 TYR A O 1
ATOM 733 N N . TYR A 1 94 ? 6.551 -6.317 9.483 1.00 46.72 94 TYR A N 1
ATOM 734 C CA . TYR A 1 94 ? 6.153 -7.221 10.555 1.00 46.72 94 TYR A CA 1
ATOM 735 C C . TYR A 1 94 ? 4.870 -6.667 11.149 1.00 46.72 94 TYR A C 1
ATOM 737 O O . TYR A 1 94 ? 4.834 -5.575 11.717 1.00 46.72 94 TYR A O 1
ATOM 745 N N . ASP A 1 95 ? 3.827 -7.451 10.941 1.00 46.00 95 ASP A N 1
ATOM 746 C CA . ASP A 1 95 ? 2.570 -7.436 11.653 1.00 46.00 95 ASP A CA 1
ATOM 747 C C . ASP A 1 95 ? 2.825 -7.278 13.164 1.00 46.00 95 ASP A C 1
ATOM 749 O O . ASP A 1 95 ? 3.218 -8.217 13.853 1.00 46.00 95 ASP A O 1
ATOM 753 N N . LEU A 1 96 ? 2.635 -6.064 13.692 1.00 48.38 96 LEU A N 1
ATOM 754 C CA . LEU A 1 96 ? 2.505 -5.815 15.131 1.00 48.38 96 LEU A CA 1
ATOM 755 C C . LEU A 1 96 ? 1.093 -6.204 15.604 1.00 48.38 96 LEU A C 1
ATOM 757 O O . LEU A 1 96 ? 0.489 -5.516 16.432 1.00 48.38 96 LEU A O 1
ATOM 761 N N . ALA A 1 97 ? 0.557 -7.315 15.096 1.00 44.41 97 ALA A N 1
ATOM 762 C CA . ALA A 1 97 ? -0.483 -8.034 15.793 1.00 44.41 97 ALA A CA 1
ATOM 763 C C . ALA A 1 97 ? 0.065 -8.418 17.175 1.00 44.41 97 ALA A C 1
ATOM 765 O O . ALA A 1 97 ? 1.056 -9.131 17.319 1.00 44.41 97 ALA A O 1
ATOM 766 N N . SER A 1 98 ? -0.618 -7.919 18.205 1.00 51.03 98 SER A N 1
ATOM 767 C CA . SER A 1 98 ? -0.506 -8.287 19.621 1.00 51.03 98 SER A CA 1
ATOM 768 C C . SER A 1 98 ? 0.734 -7.833 20.413 1.00 51.03 98 SER A C 1
ATOM 770 O O . SER A 1 98 ? 1.539 -8.632 20.868 1.00 51.03 98 SER A O 1
ATOM 772 N N . CYS A 1 99 ? 0.780 -6.543 20.764 1.00 42.28 99 CYS A N 1
ATOM 773 C CA . CYS A 1 99 ? 1.209 -6.125 22.108 1.00 42.28 99 CYS A CA 1
ATOM 774 C C . CYS A 1 99 ? 0.349 -4.939 22.574 1.00 42.28 99 CYS A C 1
ATOM 776 O O . CYS A 1 99 ? 0.643 -3.780 22.269 1.00 42.28 99 CYS A O 1
ATOM 778 N N . ASP A 1 100 ? -0.737 -5.232 23.301 1.00 46.00 100 ASP A N 1
ATOM 779 C CA . ASP A 1 100 ? -1.554 -4.234 24.008 1.00 46.00 100 ASP A CA 1
ATOM 780 C C . ASP A 1 100 ? -0.667 -3.513 25.038 1.00 46.00 100 ASP A C 1
ATOM 782 O O . ASP A 1 100 ? -0.374 -4.020 26.120 1.00 46.00 100 ASP A O 1
ATOM 786 N N . ARG A 1 101 ? -0.202 -2.310 24.687 1.00 46.12 101 ARG A N 1
ATOM 787 C CA . ARG A 1 101 ? 0.576 -1.418 25.558 1.00 46.12 101 ARG A CA 1
ATOM 788 C C . ARG A 1 101 ? -0.320 -0.626 26.514 1.00 46.12 101 ARG A C 1
ATOM 790 O O . ARG A 1 101 ? -0.169 0.585 26.668 1.00 46.12 101 ARG A O 1
ATOM 797 N N . ARG A 1 102 ? -1.215 -1.300 27.234 1.00 49.72 102 ARG A N 1
ATOM 798 C CA . ARG A 1 102 ? -1.820 -0.744 28.451 1.00 49.72 102 ARG A CA 1
ATOM 799 C C . ARG A 1 102 ? -1.149 -1.323 29.689 1.00 49.72 102 ARG A C 1
ATOM 801 O O . ARG A 1 102 ? -1.691 -2.213 30.331 1.00 49.72 102 ARG A O 1
ATOM 808 N N . LYS A 1 103 ? -0.008 -0.729 30.060 1.00 45.59 103 LYS A N 1
ATOM 809 C CA . LYS A 1 103 ? 0.206 -0.066 31.364 1.00 45.59 103 LYS A CA 1
ATOM 810 C C . LYS A 1 103 ? 1.658 0.413 31.526 1.00 45.59 103 LYS A C 1
ATOM 812 O O . LYS A 1 103 ? 2.613 -0.277 31.202 1.00 45.59 103 LYS A O 1
ATOM 817 N N . THR A 1 104 ? 1.761 1.632 32.060 1.00 42.53 104 THR A N 1
ATOM 818 C CA . THR A 1 104 ? 2.862 2.162 32.884 1.00 42.53 104 THR A CA 1
ATOM 819 C C . THR A 1 104 ? 4.239 2.353 32.242 1.00 42.53 104 THR A C 1
ATOM 821 O O . THR A 1 104 ? 5.211 1.665 32.531 1.00 42.53 104 THR A O 1
ATOM 824 N N . LYS A 1 105 ? 4.362 3.478 31.529 1.00 51.38 105 LYS A N 1
ATOM 825 C CA . LYS A 1 105 ? 5.534 4.352 31.673 1.00 51.38 105 LYS A CA 1
ATOM 826 C C . LYS A 1 105 ? 5.629 4.719 33.163 1.00 51.38 105 LYS A C 1
ATOM 828 O O . LYS A 1 105 ? 4.657 5.257 33.690 1.00 51.38 105 LYS A O 1
ATOM 833 N N . THR A 1 106 ? 6.770 4.452 33.802 1.00 47.31 106 THR A N 1
ATOM 834 C CA . THR A 1 106 ? 7.124 4.785 35.207 1.00 47.31 106 THR A CA 1
ATOM 835 C C . THR A 1 106 ? 6.972 3.655 36.241 1.00 47.31 106 THR A C 1
ATOM 837 O O . THR A 1 106 ? 6.266 3.851 37.213 1.00 47.31 106 THR A O 1
ATOM 840 N N . VAL A 1 107 ? 7.682 2.526 36.103 1.00 43.59 107 VAL A N 1
ATOM 841 C CA . VAL A 1 107 ? 8.302 1.805 37.245 1.00 43.59 107 VAL A CA 1
ATOM 842 C C . VAL A 1 107 ? 9.582 1.103 36.749 1.00 43.59 107 VAL A C 1
ATOM 844 O O . VAL A 1 107 ? 9.553 0.163 35.970 1.00 43.59 107 VAL A O 1
ATOM 847 N N . LEU A 1 108 ? 10.708 1.701 37.139 1.00 44.03 108 LEU A N 1
ATOM 848 C CA . LEU A 1 108 ? 11.960 1.115 37.635 1.00 44.03 108 LEU A CA 1
ATOM 849 C C . LEU A 1 108 ? 12.636 -0.102 36.954 1.00 44.03 108 LEU A C 1
ATOM 851 O O . LEU A 1 108 ? 12.243 -1.255 37.076 1.00 44.03 108 LEU A O 1
ATOM 855 N N . LYS A 1 109 ? 13.822 0.226 36.416 1.00 51.59 109 LYS A N 1
ATOM 856 C CA . LYS A 1 109 ? 15.019 -0.541 35.998 1.00 51.59 109 LYS A CA 1
ATOM 857 C C . LYS A 1 109 ? 15.405 -1.852 36.725 1.00 51.59 109 LYS A C 1
ATOM 859 O O . LYS A 1 109 ? 16.392 -2.446 36.308 1.00 51.59 109 LYS A O 1
ATOM 864 N N . SER A 1 110 ? 14.722 -2.317 37.769 1.00 47.88 110 SER A N 1
ATOM 865 C CA . SER A 1 110 ? 15.154 -3.489 38.558 1.00 47.88 110 SER A CA 1
ATOM 866 C C . SER A 1 110 ? 14.333 -4.763 38.344 1.00 47.88 110 SER A C 1
ATOM 868 O O . SER A 1 110 ? 14.768 -5.825 38.775 1.00 47.88 110 SER A O 1
ATOM 870 N N . GLU A 1 111 ? 13.187 -4.705 37.665 1.00 51.62 111 GLU A N 1
ATOM 871 C CA . GLU A 1 111 ? 12.325 -5.889 37.470 1.00 51.62 111 GLU A CA 1
ATOM 872 C C . GLU A 1 111 ? 12.537 -6.594 36.118 1.00 51.62 111 GLU A C 1
ATOM 874 O O . GLU A 1 111 ? 12.075 -7.715 35.914 1.00 51.62 111 GLU A O 1
ATOM 879 N N . VAL A 1 112 ? 13.312 -5.992 35.210 1.00 52.62 112 VAL A N 1
ATOM 880 C CA . VAL A 1 112 ? 13.476 -6.486 33.831 1.00 52.62 112 VAL A CA 1
ATOM 881 C C . VAL A 1 112 ? 14.317 -7.769 33.748 1.00 52.62 112 VAL A C 1
ATOM 883 O O . VAL A 1 112 ? 13.992 -8.638 32.946 1.00 52.62 112 VAL A O 1
ATOM 886 N N . CYS A 1 113 ? 15.344 -7.960 34.588 1.00 48.50 113 CYS A N 1
ATOM 887 C CA . CYS A 1 113 ? 16.162 -9.184 34.497 1.00 48.50 113 CYS A CA 1
ATOM 888 C C . CYS A 1 113 ? 15.474 -10.421 35.140 1.00 48.50 113 CYS A C 1
ATOM 890 O O . CYS A 1 113 ? 15.844 -11.544 34.809 1.00 48.50 113 CYS A O 1
ATOM 892 N N . ASN A 1 114 ? 14.459 -10.261 36.007 1.00 51.44 114 ASN A N 1
ATOM 893 C CA . ASN A 1 114 ? 13.727 -11.404 36.592 1.00 51.44 114 ASN A CA 1
ATOM 894 C C . ASN A 1 114 ? 12.548 -11.873 35.723 1.00 51.44 114 ASN A C 1
ATOM 896 O O . ASN A 1 114 ? 12.236 -13.060 35.727 1.00 51.44 114 ASN A O 1
ATOM 900 N N . ALA A 1 115 ? 11.947 -10.984 34.926 1.00 50.12 115 ALA A N 1
ATOM 901 C CA . ALA A 1 115 ? 10.866 -11.329 33.997 1.00 50.12 115 ALA A CA 1
ATOM 902 C C . ALA A 1 115 ? 11.327 -12.156 32.774 1.00 50.12 115 ALA A C 1
ATOM 904 O O . ALA A 1 115 ? 10.497 -12.659 32.024 1.00 50.12 115 ALA A O 1
ATOM 905 N N . LEU A 1 116 ? 12.641 -12.322 32.573 1.00 49.34 116 LEU A N 1
ATOM 906 C CA . LEU A 1 116 ? 13.224 -13.113 31.480 1.00 49.34 116 LEU A CA 1
ATOM 907 C C . LEU A 1 116 ? 13.326 -14.619 31.776 1.00 49.34 116 LEU A C 1
ATOM 909 O O . LEU A 1 116 ? 13.647 -15.384 30.871 1.00 49.34 116 LEU A O 1
ATOM 913 N N . LYS A 1 117 ? 13.079 -15.063 33.018 1.00 48.66 117 LYS A N 1
ATOM 914 C CA . LYS A 1 117 ? 13.193 -16.488 33.382 1.00 48.66 117 LYS A CA 1
ATOM 915 C C . LYS A 1 117 ? 11.952 -17.321 33.056 1.00 48.66 117 LYS A C 1
ATOM 917 O O . LYS A 1 117 ? 12.100 -18.513 32.819 1.00 48.66 117 LYS A O 1
ATOM 922 N N . ASP A 1 118 ? 10.784 -16.694 32.943 1.00 48.59 118 ASP A N 1
ATOM 923 C CA . ASP A 1 118 ? 9.507 -17.380 32.689 1.00 48.59 118 ASP A CA 1
ATOM 924 C C . ASP A 1 118 ? 9.015 -17.128 31.247 1.00 48.59 118 ASP A C 1
ATOM 926 O O . ASP A 1 118 ? 7.874 -16.739 30.993 1.00 48.59 118 ASP A O 1
ATOM 930 N N . SER A 1 119 ? 9.928 -17.268 30.281 1.00 45.78 119 SER A N 1
ATOM 931 C CA . SER A 1 119 ? 9.743 -16.849 28.887 1.00 45.78 119 SER A CA 1
ATOM 932 C C . SER A 1 119 ? 9.030 -17.895 28.023 1.00 45.78 119 SER A C 1
ATOM 934 O O . SER A 1 119 ? 9.686 -18.605 27.267 1.00 45.78 119 SER A O 1
ATOM 936 N N . ASP A 1 120 ? 7.698 -17.875 28.023 1.00 44.47 120 ASP A N 1
ATOM 937 C CA . ASP A 1 120 ? 6.898 -18.374 26.887 1.00 44.47 120 ASP A CA 1
ATOM 938 C C . ASP A 1 120 ? 6.090 -17.261 26.193 1.00 44.47 120 ASP A C 1
ATOM 940 O O . ASP A 1 120 ? 5.395 -17.508 25.208 1.00 44.47 120 ASP A O 1
ATOM 944 N N . THR A 1 121 ? 6.121 -16.008 26.672 1.00 48.72 121 THR A N 1
ATOM 945 C CA . THR A 1 121 ? 5.259 -14.956 26.094 1.00 48.72 121 THR A CA 1
ATOM 946 C C . THR A 1 121 ? 5.786 -13.533 26.296 1.00 48.72 121 THR A C 1
ATOM 948 O O . THR A 1 121 ? 5.138 -12.715 26.943 1.00 48.72 121 THR A O 1
ATOM 951 N N . LEU A 1 122 ? 6.939 -13.180 25.716 1.00 49.09 122 LEU A N 1
ATOM 952 C CA . LEU A 1 122 ? 7.317 -11.766 25.594 1.00 49.09 122 LEU A CA 1
ATOM 953 C C . LEU A 1 122 ? 7.861 -11.451 24.195 1.00 49.09 122 LEU A C 1
ATOM 955 O O . LEU A 1 122 ? 8.922 -11.925 23.796 1.00 49.09 122 LEU A O 1
ATOM 959 N N . CYS A 1 123 ? 7.127 -10.618 23.455 1.00 45.75 123 CYS A N 1
ATOM 960 C CA . CYS A 1 123 ? 7.570 -10.037 22.190 1.00 45.75 123 CYS A CA 1
ATOM 961 C C . CYS A 1 123 ? 8.655 -8.992 22.471 1.00 45.75 123 CYS A C 1
ATOM 963 O O . CYS A 1 123 ? 8.374 -7.805 22.635 1.00 45.75 123 CYS A O 1
ATOM 965 N N . ILE A 1 124 ? 9.900 -9.443 22.567 1.00 50.31 124 ILE A N 1
ATOM 966 C CA . ILE A 1 124 ? 11.067 -8.570 22.649 1.00 50.31 124 ILE A CA 1
ATOM 967 C C . ILE A 1 124 ? 11.493 -8.285 21.211 1.00 50.31 124 ILE A C 1
ATOM 969 O O . ILE A 1 124 ? 11.781 -9.208 20.448 1.00 50.31 124 ILE A O 1
ATOM 973 N N . THR A 1 125 ? 11.506 -7.015 20.804 1.00 53.72 125 THR A N 1
ATOM 974 C CA . THR A 1 125 ? 12.059 -6.675 19.489 1.00 53.72 125 THR A CA 1
ATOM 975 C C . THR A 1 125 ? 13.568 -6.923 19.501 1.00 53.72 125 THR A C 1
ATOM 977 O O . THR A 1 125 ? 14.214 -6.799 20.542 1.00 53.72 125 THR A O 1
ATOM 980 N N . ALA A 1 126 ? 14.173 -7.247 18.354 1.00 50.59 126 ALA A N 1
ATOM 981 C CA . ALA A 1 126 ? 15.610 -7.547 18.274 1.00 50.59 126 ALA A CA 1
ATOM 982 C C . ALA A 1 126 ? 16.513 -6.439 18.870 1.00 50.59 126 ALA A C 1
ATOM 984 O O . ALA A 1 126 ? 17.604 -6.720 19.361 1.00 50.59 126 ALA A O 1
ATOM 985 N N . LYS A 1 127 ? 16.038 -5.185 18.892 1.00 52.78 127 LYS A N 1
ATOM 986 C CA . LYS A 1 127 ? 16.744 -4.050 19.508 1.00 52.78 127 LYS A CA 1
ATOM 987 C C . LYS A 1 127 ? 16.728 -4.087 21.039 1.00 52.78 127 LYS A C 1
ATOM 989 O O . LYS A 1 127 ? 17.709 -3.697 21.667 1.00 52.78 127 LYS A O 1
ATOM 994 N N . ASP A 1 128 ? 15.654 -4.590 21.637 1.00 55.34 128 ASP A N 1
ATOM 995 C CA . ASP A 1 128 ? 15.518 -4.702 23.092 1.00 55.34 128 ASP A CA 1
ATOM 996 C C . ASP A 1 128 ? 16.356 -5.874 23.642 1.00 55.34 128 ASP A C 1
ATOM 998 O O . ASP A 1 128 ? 16.918 -5.781 24.735 1.00 55.34 128 ASP A O 1
ATOM 1002 N N . ALA A 1 129 ? 16.535 -6.941 22.853 1.00 54.44 129 ALA A N 1
ATOM 1003 C CA . ALA A 1 129 ? 17.418 -8.061 23.193 1.00 54.44 129 ALA A CA 1
ATOM 1004 C C . ALA A 1 129 ? 18.900 -7.640 23.256 1.00 54.44 129 ALA A C 1
ATOM 1006 O O . ALA A 1 129 ? 19.637 -8.066 24.148 1.00 54.44 129 ALA A O 1
ATOM 1007 N N . GLN A 1 130 ? 19.330 -6.752 22.354 1.00 54.72 130 GLN A N 1
ATOM 1008 C CA . GLN A 1 130 ? 20.699 -6.235 22.333 1.00 54.72 130 GLN A CA 1
ATOM 1009 C C . GLN A 1 130 ? 20.991 -5.368 23.572 1.00 54.72 130 GLN A C 1
ATOM 1011 O O . GLN A 1 130 ? 22.022 -5.550 24.220 1.00 54.72 130 GLN A O 1
ATOM 1016 N N . PHE A 1 131 ? 20.032 -4.535 23.994 1.00 58.03 131 PHE A N 1
ATOM 1017 C CA . PHE A 1 131 ? 20.138 -3.744 25.227 1.00 58.03 131 PHE A CA 1
ATOM 1018 C C . PHE A 1 131 ? 20.182 -4.610 26.499 1.00 58.03 131 PHE A C 1
ATOM 1020 O O . PHE A 1 131 ? 20.914 -4.290 27.440 1.00 58.03 131 PHE A O 1
ATOM 1027 N N . ALA A 1 132 ? 19.430 -5.717 26.534 1.00 56.12 132 ALA A N 1
ATOM 1028 C CA . ALA A 1 132 ? 19.463 -6.665 27.648 1.00 56.12 132 ALA A CA 1
ATOM 1029 C C . ALA A 1 132 ? 20.817 -7.390 27.752 1.00 56.12 132 ALA A C 1
ATOM 1031 O O . ALA A 1 132 ? 21.332 -7.558 28.859 1.00 56.12 132 ALA A O 1
ATOM 1032 N N . SER A 1 133 ? 21.424 -7.754 26.614 1.00 56.69 133 SER A N 1
ATOM 1033 C CA . SER A 1 133 ? 22.718 -8.453 26.580 1.00 56.69 133 SER A CA 1
ATOM 1034 C C . SER A 1 133 ? 23.888 -7.615 27.112 1.00 56.69 133 SER A C 1
ATOM 1036 O O . SER A 1 133 ? 24.824 -8.158 27.691 1.00 56.69 133 SER A O 1
ATOM 1038 N N . GLU A 1 134 ? 23.818 -6.289 26.974 1.00 57.22 134 GLU A N 1
ATOM 1039 C CA . GLU A 1 134 ? 24.879 -5.382 27.426 1.00 57.22 134 GLU A CA 1
ATOM 1040 C C . GLU A 1 134 ? 24.749 -4.999 28.911 1.00 57.22 134 GLU A C 1
ATOM 1042 O O . GLU A 1 134 ? 25.735 -4.598 29.532 1.00 57.22 134 GLU A O 1
ATOM 1047 N N . ASN A 1 135 ? 23.551 -5.130 29.501 1.00 54.31 135 ASN A N 1
ATOM 1048 C CA . ASN A 1 135 ? 23.246 -4.582 30.828 1.00 54.31 135 ASN A CA 1
ATOM 1049 C C . ASN A 1 135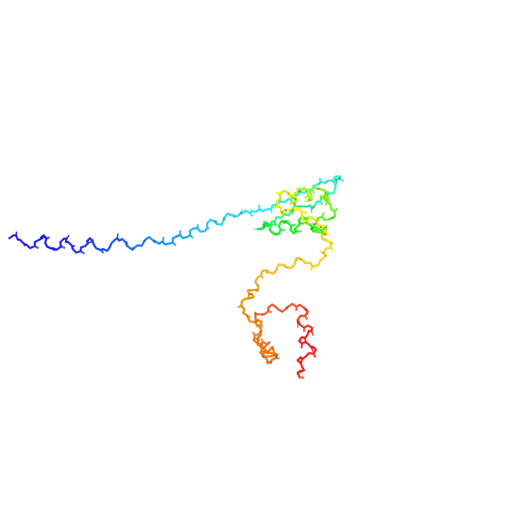 ? 22.870 -5.617 31.903 1.00 54.31 135 ASN A C 1
ATOM 1051 O O . ASN A 1 135 ? 23.040 -5.318 33.086 1.00 54.31 135 ASN A O 1
ATOM 1055 N N . CYS A 1 136 ? 22.408 -6.824 31.553 1.00 54.16 136 CYS A N 1
ATOM 1056 C CA . CYS A 1 136 ? 22.277 -7.917 32.523 1.00 54.16 136 CYS A CA 1
ATOM 1057 C C . CYS A 1 136 ? 23.586 -8.742 32.491 1.00 54.16 136 CYS A C 1
ATOM 1059 O O . CYS A 1 136 ? 23.743 -9.649 31.679 1.00 54.16 136 CYS A O 1
ATOM 1061 N N . LYS A 1 137 ? 24.556 -8.409 33.357 1.00 55.25 137 LYS A N 1
ATOM 1062 C CA . LYS A 1 137 ? 25.712 -9.286 33.630 1.00 55.25 137 LYS A CA 1
ATOM 1063 C C . LYS A 1 137 ? 25.221 -10.488 34.444 1.00 55.25 137 LYS A C 1
ATOM 1065 O O . LYS A 1 137 ? 24.749 -10.284 35.561 1.00 55.25 137 LYS A O 1
ATOM 1070 N N . TYR A 1 138 ? 25.310 -11.690 33.878 1.00 54.59 138 TYR A N 1
ATOM 1071 C CA . TYR A 1 138 ? 25.143 -12.953 34.606 1.00 54.59 138 TYR A CA 1
ATOM 1072 C C . TYR A 1 138 ? 26.434 -13.337 35.329 1.00 54.59 138 TYR A C 1
ATOM 1074 O O . TYR A 1 138 ? 27.518 -13.089 34.751 1.00 54.59 138 TYR A O 1
#

Secondary structure (DSSP, 8-state):
--STTSGGGSSSSSSS---------------EEE--EETTEE---EEESSHHHHHHHHHBTTTTTT--HHHHHHHHHHHT-S----B--SS-----------S-S---TTSTTTTTSS-SS----HHHHHHHHHH---

Foldseek 3Di:
DPDPPVVVPPPVPPDDPDPPPPPVPPPPQPKDWDWDDDPNQILDIDIDSDLVVLLVCLQECVSRVVPDNVVSQVVCCVRPNDPHDRDPDPDPPDPPPDDPPPDDPDDDPPCVVVVVPVPPDDPDDPVNVVVCVVPDDD

Radius of gyration: 28.68 Å; chains: 1; bounding box: 92×37×65 Å